Protein AF-A0A3G3JUF0-F1 (afdb_monomer)

Foldseek 3Di:
DDPCPDDPDDDDLLVLLLDLPHFDDLVSLVVLLVVLVVCVVVVPVLCVPPDPVVSVVLVVVLVVLSVVVNPDPHDDSVSSVVNSVSSCVSCVSVVD

Nearest PDB structures (foldseek):
  5e84-assembly6_F  TM=5.745E-01  e=5.863E+00  Homo sapiens
  7ah0-assembly1_A  TM=4.793E-01  e=6.213E+00  synthetic construct
  3a98-assembly2_C  TM=4.306E-01  e=8.797E+00  Homo sapiens
  3a98-assembly1_A  TM=3.614E-01  e=4.927E+00  Homo sapiens

Organism: NCBI:txid2674991

Secondary structure (DSSP, 8-state):
----------S-HHHHHH-TTSPPPHHHHHHHHHHHHHHHHHT-GGGTTS-HHHHHHHHHHHHHHHHHHHH-SS--HHHHHHHHHHHHHHHHGGG-

Sequence (96 aa):
MANTSHPRAQESPLKRLLDPSQPFCREDVLWALHHVKRKAAEGAPEWSGLDRPQLIECFACFAEMALLLLHKQTPGQPETACFRVMLRTLFAAETA

Structure (mmCIF, N/CA/C/O backbone):
data_AF-A0A3G3JUF0-F1
#
_entry.id   AF-A0A3G3JUF0-F1
#
loop_
_atom_site.group_PDB
_atom_site.id
_atom_site.type_symbol
_atom_site.label_atom_id
_atom_site.label_alt_id
_atom_site.label_comp_id
_atom_site.label_asym_id
_atom_site.label_entity_id
_atom_site.label_seq_id
_atom_site.pdbx_PDB_ins_code
_atom_site.Cartn_x
_atom_site.Cartn_y
_atom_site.Cartn_z
_atom_site.occupancy
_atom_site.B_iso_or_equiv
_atom_site.auth_seq_id
_atom_site.auth_comp_id
_atom_site.auth_asym_id
_atom_site.auth_atom_id
_atom_site.pdbx_PDB_model_num
ATOM 1 N N . MET A 1 1 ? -13.502 -15.492 29.193 1.00 34.69 1 MET A N 1
ATOM 2 C CA . MET A 1 1 ? -12.216 -15.452 28.465 1.00 34.69 1 MET A CA 1
ATOM 3 C C . MET A 1 1 ? -12.309 -16.436 27.305 1.00 34.69 1 MET A C 1
ATOM 5 O O . MET A 1 1 ? -12.114 -17.622 27.518 1.00 34.69 1 MET A O 1
ATOM 9 N N . ALA A 1 2 ? -12.723 -15.984 26.119 1.00 34.62 2 ALA A N 1
ATOM 10 C CA . ALA A 1 2 ? -12.839 -16.844 24.941 1.00 34.62 2 ALA A CA 1
ATOM 11 C C . ALA A 1 2 ? -11.619 -16.610 24.042 1.00 34.62 2 ALA A C 1
ATOM 13 O O . ALA A 1 2 ? -11.528 -15.601 23.345 1.00 34.62 2 ALA A O 1
ATOM 14 N N . ASN A 1 3 ? -10.650 -17.521 24.122 1.00 39.94 3 ASN A N 1
ATOM 15 C CA . ASN A 1 3 ? -9.524 -17.589 23.201 1.00 39.94 3 ASN A CA 1
ATOM 16 C C . ASN A 1 3 ? -10.031 -18.146 21.862 1.00 39.94 3 ASN A C 1
ATOM 18 O O . ASN A 1 3 ? -9.990 -19.351 21.623 1.00 39.94 3 ASN A O 1
ATOM 22 N N . THR A 1 4 ? -10.567 -17.276 21.008 1.00 43.06 4 THR A N 1
ATOM 23 C CA . THR A 1 4 ? -11.084 -17.673 19.692 1.00 43.06 4 THR A CA 1
ATOM 24 C C . THR A 1 4 ? -9.938 -17.705 18.687 1.00 4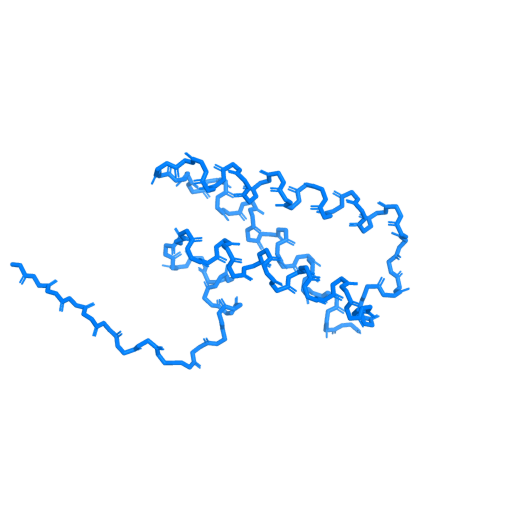3.06 4 THR A C 1
ATOM 26 O O . THR A 1 4 ? -9.772 -16.822 17.848 1.00 43.06 4 THR A O 1
ATOM 29 N N . SER A 1 5 ? -9.110 -18.741 18.809 1.00 49.88 5 SER A N 1
ATOM 30 C CA . SER A 1 5 ? -8.130 -19.133 17.799 1.00 49.88 5 SER A CA 1
ATOM 31 C C . SER A 1 5 ? -8.883 -19.660 16.570 1.00 49.88 5 SER A C 1
ATOM 33 O O . SER A 1 5 ? -9.072 -20.863 16.425 1.00 49.88 5 SER A O 1
ATOM 35 N N . HIS A 1 6 ? -9.387 -18.764 15.715 1.00 46.00 6 HIS A N 1
ATOM 36 C CA . HIS A 1 6 ? -10.033 -19.161 14.462 1.00 46.00 6 HIS A CA 1
ATOM 37 C C . HIS A 1 6 ? -9.009 -19.808 13.512 1.00 46.00 6 HIS A C 1
ATOM 39 O O . HIS A 1 6 ? -7.867 -19.332 13.436 1.00 46.00 6 HIS A O 1
ATOM 45 N N . PRO A 1 7 ? -9.392 -20.875 12.783 1.00 43.25 7 PRO A N 1
ATOM 46 C CA . PRO A 1 7 ? -8.513 -21.579 11.862 1.00 43.25 7 PRO A CA 1
ATOM 47 C C . PRO A 1 7 ? -8.074 -20.616 10.757 1.00 43.25 7 PRO A C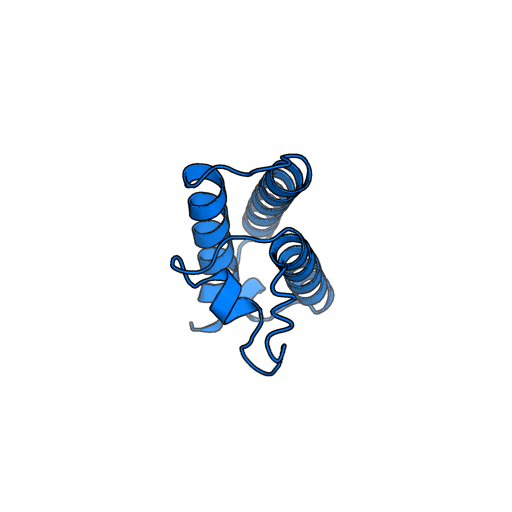 1
ATOM 49 O O . PRO A 1 7 ? -8.841 -20.180 9.905 1.00 43.25 7 PRO A O 1
ATOM 52 N N . ARG A 1 8 ? -6.799 -20.246 10.840 1.00 50.78 8 ARG A N 1
ATOM 53 C CA . ARG A 1 8 ? -6.095 -19.213 10.080 1.00 50.78 8 ARG A CA 1
ATOM 54 C C . ARG A 1 8 ? -5.705 -19.732 8.685 1.00 50.78 8 ARG A C 1
ATOM 56 O O . ARG A 1 8 ? -4.531 -19.707 8.328 1.00 50.78 8 ARG A O 1
ATOM 63 N N . ALA A 1 9 ? -6.666 -20.280 7.938 1.00 44.25 9 ALA A N 1
ATOM 64 C CA . ALA A 1 9 ? -6.420 -21.056 6.725 1.00 44.25 9 ALA A CA 1
ATOM 65 C C . ALA A 1 9 ? -7.196 -20.520 5.504 1.00 44.25 9 ALA A C 1
ATOM 67 O O . ALA A 1 9 ? -8.419 -20.541 5.474 1.00 44.25 9 ALA A O 1
ATOM 68 N N . GLN A 1 10 ? -6.434 -20.131 4.475 1.00 45.34 10 GLN A N 1
ATOM 69 C CA . GLN A 1 10 ? -6.782 -20.211 3.044 1.00 45.34 10 GLN A CA 1
ATOM 70 C C . GLN A 1 10 ? -7.681 -19.160 2.371 1.00 45.34 10 GLN A C 1
ATOM 72 O O . GLN A 1 10 ? -8.048 -19.353 1.215 1.00 45.34 10 GLN A O 1
ATOM 77 N N . GLU A 1 11 ? -7.926 -17.993 2.959 1.00 50.72 11 GLU A N 1
ATOM 78 C CA . GLU A 1 11 ? -8.259 -16.831 2.120 1.00 50.72 11 GLU A CA 1
ATOM 79 C C . GLU A 1 11 ? -6.972 -16.116 1.722 1.00 50.72 11 GLU A C 1
ATOM 81 O O . GLU A 1 11 ? -6.090 -15.908 2.562 1.00 50.72 11 GLU A O 1
ATOM 86 N N . SER A 1 12 ? -6.828 -15.762 0.437 1.00 64.81 12 SER A N 1
ATOM 87 C CA . SER A 1 12 ? -5.685 -14.961 0.004 1.00 64.81 12 SER A CA 1
ATOM 88 C C . SER A 1 12 ? -5.642 -13.714 0.894 1.00 64.81 12 SER A C 1
ATOM 90 O O . SER A 1 12 ? -6.663 -13.037 1.024 1.00 64.81 12 SER A O 1
ATOM 92 N N . PRO A 1 13 ? -4.516 -13.405 1.562 1.00 69.94 13 PRO A N 1
ATOM 93 C CA . PRO A 1 13 ? -4.459 -12.285 2.504 1.00 69.94 13 PRO A CA 1
ATOM 94 C C . PRO A 1 13 ? -4.939 -10.977 1.867 1.00 69.94 13 PRO A C 1
ATOM 96 O O . PRO A 1 13 ? -5.586 -10.172 2.522 1.00 69.94 13 PRO A O 1
ATOM 99 N N . LEU A 1 14 ? -4.736 -10.861 0.554 1.00 72.06 14 LEU A N 1
ATOM 100 C CA . LEU A 1 14 ? -5.253 -9.820 -0.321 1.00 72.06 14 LEU A CA 1
ATOM 101 C C . LEU A 1 14 ? -6.795 -9.717 -0.316 1.00 72.06 14 LEU A C 1
ATOM 103 O O . LEU A 1 14 ? -7.315 -8.617 -0.205 1.00 72.06 14 LEU A O 1
ATOM 107 N N . LYS A 1 15 ? -7.556 -10.820 -0.351 1.00 71.81 15 LYS A N 1
ATOM 108 C CA . LYS A 1 15 ? -9.032 -10.780 -0.280 1.00 71.81 15 LYS A CA 1
ATOM 109 C C . LYS A 1 15 ? -9.537 -10.195 1.040 1.00 71.81 15 LYS A C 1
ATOM 111 O O . LYS A 1 15 ? -10.384 -9.310 1.007 1.00 71.81 15 LYS A O 1
ATOM 116 N N . ARG A 1 16 ? -8.972 -10.600 2.184 1.00 74.06 16 ARG A N 1
ATOM 117 C CA . ARG A 1 16 ? -9.325 -10.009 3.496 1.00 74.06 16 ARG A CA 1
ATOM 118 C C . ARG A 1 16 ? -8.906 -8.546 3.600 1.00 74.06 16 ARG A C 1
ATOM 120 O O . ARG A 1 16 ? -9.674 -7.703 4.057 1.00 74.06 16 ARG A O 1
ATOM 127 N N . LEU A 1 17 ? -7.707 -8.232 3.112 1.00 76.69 17 LEU A N 1
ATOM 128 C CA . LEU A 1 17 ? -7.180 -6.871 3.028 1.00 76.69 17 LEU A CA 1
ATOM 129 C C . LEU A 1 17 ? -8.058 -5.960 2.160 1.00 76.69 17 LEU A C 1
ATOM 131 O O . LEU A 1 17 ? -8.066 -4.745 2.343 1.00 76.69 17 LEU A O 1
ATOM 135 N N . LEU A 1 18 ? -8.826 -6.526 1.232 1.00 76.75 18 LEU A N 1
ATOM 136 C CA . LEU A 1 18 ? -9.771 -5.802 0.390 1.00 76.75 18 LEU A CA 1
ATOM 137 C C . LEU A 1 18 ? -11.224 -5.873 0.883 1.00 76.75 18 LEU A C 1
ATOM 139 O O . LEU A 1 18 ? -12.044 -5.117 0.364 1.00 76.75 18 LEU A O 1
ATOM 143 N N . ASP A 1 19 ? -11.548 -6.706 1.874 1.00 78.44 19 ASP A N 1
ATOM 144 C CA . ASP A 1 19 ? -12.895 -6.821 2.440 1.00 78.44 19 ASP A CA 1
ATOM 145 C C . ASP A 1 19 ? -13.161 -5.697 3.464 1.00 78.44 19 ASP A C 1
ATOM 147 O O . ASP A 1 19 ? -12.558 -5.701 4.545 1.00 78.44 19 ASP A O 1
ATOM 151 N N . PRO A 1 20 ? -14.058 -4.733 3.168 1.00 73.25 20 PRO A N 1
ATOM 152 C CA . PRO A 1 20 ? -14.381 -3.636 4.083 1.00 73.25 20 PRO A CA 1
ATOM 153 C C . PRO A 1 20 ? -15.024 -4.109 5.395 1.00 73.25 20 PRO A C 1
ATOM 155 O O . PRO A 1 20 ? -15.011 -3.368 6.372 1.00 73.25 20 PRO A O 1
ATOM 158 N N . SER A 1 21 ? -15.562 -5.330 5.425 1.00 74.94 21 SER A N 1
ATOM 159 C CA . SER A 1 21 ? -16.213 -5.937 6.590 1.00 74.94 21 SER A CA 1
ATOM 160 C C . SER A 1 21 ? -15.204 -6.434 7.632 1.00 74.94 21 SER A C 1
ATOM 162 O O . SER A 1 21 ? -15.566 -6.640 8.790 1.00 74.94 21 SER A O 1
ATOM 164 N N . GLN A 1 22 ? -13.940 -6.633 7.238 1.00 72.06 22 GLN A N 1
ATOM 165 C CA . GLN A 1 22 ? -12.882 -7.104 8.132 1.00 72.06 22 GLN A CA 1
ATOM 166 C C . GLN A 1 22 ? -12.180 -5.926 8.813 1.00 72.06 22 GLN A C 1
ATOM 168 O O . GLN A 1 22 ? -11.838 -4.953 8.141 1.00 72.06 22 GLN A O 1
ATOM 173 N N . PRO A 1 23 ? -11.895 -5.984 10.123 1.00 70.94 23 PRO A N 1
ATOM 174 C CA . PRO A 1 23 ? -11.047 -4.986 10.757 1.00 70.94 23 PRO A CA 1
ATOM 175 C C . PRO A 1 23 ? -9.632 -5.056 10.175 1.00 70.94 23 PRO A C 1
ATOM 177 O O . PRO A 1 23 ? -9.080 -6.136 9.978 1.00 70.94 23 PRO A O 1
ATOM 180 N N . PHE A 1 24 ? -9.037 -3.895 9.911 1.00 71.88 24 PHE A N 1
ATOM 181 C CA . PHE A 1 24 ? -7.652 -3.821 9.456 1.00 71.88 24 PHE A CA 1
ATOM 182 C C . PHE A 1 24 ? -6.720 -4.163 10.623 1.00 71.88 24 PHE A C 1
ATOM 184 O O . PHE A 1 24 ? -6.738 -3.454 11.631 1.00 71.88 24 PHE A O 1
ATOM 191 N N . CYS A 1 25 ? -5.913 -5.224 10.511 1.00 76.31 25 CYS A N 1
ATOM 192 C CA . CYS A 1 25 ? -4.899 -5.533 11.522 1.00 76.31 25 CYS A CA 1
ATOM 193 C C . CYS A 1 25 ? -3.490 -5.122 11.076 1.00 76.31 25 CYS A C 1
ATOM 195 O O . CYS A 1 25 ? -3.206 -4.898 9.897 1.00 76.31 25 CYS A O 1
ATOM 197 N N . ARG A 1 26 ? -2.580 -4.998 12.043 1.00 80.38 26 ARG A N 1
ATOM 198 C CA . ARG A 1 26 ? -1.185 -4.612 11.796 1.00 80.38 26 ARG A CA 1
ATOM 199 C C . ARG A 1 26 ? -0.488 -5.609 10.866 1.00 80.38 26 ARG A C 1
ATOM 201 O O . ARG A 1 26 ? 0.281 -5.216 9.991 1.00 80.38 26 ARG A O 1
ATOM 208 N N . GLU A 1 27 ? -0.782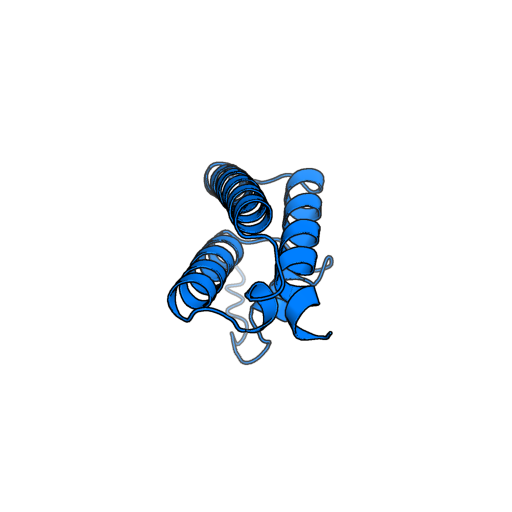 -6.892 11.038 1.00 81.38 27 GLU A N 1
ATOM 209 C CA . GLU A 1 27 ? -0.264 -7.988 10.223 1.00 81.38 27 GLU A CA 1
ATOM 210 C C . GLU A 1 27 ? -0.686 -7.857 8.755 1.00 81.38 27 GLU A C 1
ATOM 212 O O . GLU A 1 27 ? 0.111 -8.155 7.867 1.00 81.38 27 GLU A O 1
ATOM 217 N N . ASP A 1 28 ? -1.893 -7.354 8.491 1.00 82.06 28 ASP A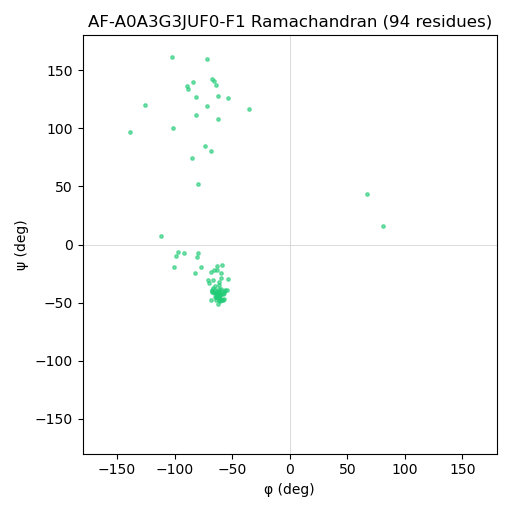 N 1
ATOM 218 C CA . ASP A 1 28 ? -2.396 -7.124 7.138 1.00 82.06 28 ASP A CA 1
ATOM 219 C C . ASP A 1 28 ? -1.618 -5.998 6.431 1.00 82.06 28 ASP A C 1
ATOM 221 O O . ASP A 1 28 ? -1.228 -6.147 5.271 1.00 82.06 28 ASP A O 1
ATOM 225 N N . VAL A 1 29 ? -1.295 -4.908 7.143 1.00 84.00 29 VAL A N 1
ATOM 226 C CA . VAL A 1 29 ? -0.444 -3.817 6.621 1.00 84.00 29 VAL A CA 1
ATOM 227 C C . VAL A 1 29 ? 0.970 -4.322 6.313 1.00 84.00 29 VAL A C 1
ATOM 229 O O . VAL A 1 29 ? 1.527 -4.030 5.253 1.00 84.00 29 VAL A O 1
ATOM 232 N N . LEU A 1 30 ? 1.555 -5.110 7.223 1.00 84.88 30 LEU A N 1
ATOM 233 C CA . LEU A 1 30 ? 2.888 -5.693 7.039 1.00 84.88 30 LEU A CA 1
ATOM 234 C C . LEU A 1 30 ? 2.924 -6.668 5.860 1.00 84.88 30 LEU A C 1
ATOM 236 O O . LEU A 1 30 ? 3.874 -6.655 5.074 1.00 84.88 30 LEU A O 1
ATOM 240 N N . TRP A 1 31 ? 1.886 -7.493 5.718 1.00 86.81 31 TRP A N 1
ATOM 241 C CA . TRP A 1 31 ? 1.758 -8.403 4.588 1.00 86.81 31 TRP A CA 1
ATOM 242 C C . TRP A 1 31 ? 1.676 -7.634 3.269 1.00 86.81 31 TRP A C 1
ATOM 244 O O . TRP A 1 31 ? 2.391 -7.970 2.324 1.00 86.81 31 TRP A O 1
ATOM 254 N N . ALA A 1 32 ? 0.872 -6.570 3.222 1.00 85.31 32 ALA A N 1
ATOM 255 C CA . ALA A 1 32 ? 0.717 -5.727 2.044 1.00 85.31 32 ALA A CA 1
ATOM 256 C C . ALA A 1 32 ? 2.046 -5.081 1.619 1.00 85.31 32 ALA A C 1
ATOM 258 O O . ALA A 1 32 ? 2.443 -5.197 0.461 1.00 85.31 32 ALA A O 1
ATOM 259 N N . LEU A 1 33 ? 2.785 -4.492 2.567 1.00 86.06 33 LEU A N 1
ATOM 260 C CA . LEU A 1 33 ? 4.127 -3.947 2.329 1.00 86.06 33 LEU A CA 1
ATOM 261 C C . LEU A 1 33 ? 5.086 -5.002 1.779 1.00 86.06 33 LEU A C 1
ATOM 263 O O . LEU A 1 33 ? 5.791 -4.760 0.799 1.00 86.06 33 LEU A O 1
ATOM 267 N N . HIS A 1 34 ? 5.109 -6.188 2.391 1.00 85.38 34 HIS A N 1
ATOM 268 C CA . HIS A 1 34 ? 5.961 -7.276 1.932 1.00 85.38 34 HIS A CA 1
ATOM 269 C C . HIS A 1 34 ? 5.594 -7.712 0.508 1.00 85.38 34 HIS A C 1
ATOM 271 O O . HIS A 1 34 ? 6.479 -7.979 -0.307 1.00 85.38 34 HIS A O 1
ATOM 277 N N . HIS A 1 35 ? 4.302 -7.816 0.210 1.00 83.69 35 HIS A N 1
ATOM 278 C CA . HIS A 1 35 ? 3.810 -8.269 -1.082 1.00 83.69 35 HIS A CA 1
ATOM 279 C C . HIS A 1 35 ? 4.119 -7.257 -2.195 1.00 83.69 35 HIS A C 1
ATOM 281 O O . HIS A 1 35 ? 4.707 -7.638 -3.204 1.00 83.69 35 HIS A O 1
ATOM 287 N N . VAL A 1 36 ? 3.839 -5.966 -1.977 1.00 83.19 36 VAL A N 1
ATOM 288 C CA . VAL A 1 36 ? 4.172 -4.885 -2.924 1.00 83.19 36 VAL A CA 1
ATOM 289 C C . VAL A 1 36 ? 5.688 -4.806 -3.143 1.00 83.19 36 VAL A C 1
ATOM 291 O O . VAL A 1 36 ? 6.144 -4.742 -4.281 1.00 83.19 36 VAL A O 1
ATOM 294 N N . LYS A 1 37 ? 6.500 -4.904 -2.080 1.00 85.25 37 LYS A N 1
ATOM 295 C CA . LYS A 1 37 ? 7.968 -4.941 -2.203 1.00 85.25 37 LYS A CA 1
ATOM 296 C C . LYS A 1 37 ? 8.448 -6.123 -3.049 1.00 85.25 37 LYS A C 1
ATOM 298 O O . LYS A 1 37 ? 9.369 -5.974 -3.846 1.00 85.25 37 LYS A O 1
ATOM 303 N N . ARG A 1 38 ? 7.854 -7.304 -2.852 1.00 84.81 38 ARG A N 1
ATOM 304 C CA . ARG A 1 38 ? 8.203 -8.508 -3.613 1.00 84.81 38 ARG A CA 1
ATOM 305 C C .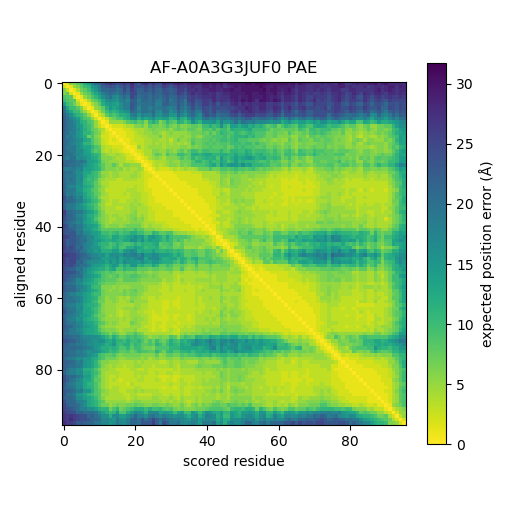 ARG A 1 38 ? 7.871 -8.323 -5.096 1.00 84.81 38 ARG A C 1
ATOM 307 O O . ARG A 1 38 ? 8.759 -8.510 -5.916 1.00 84.81 38 ARG A O 1
ATOM 314 N N . LYS A 1 39 ? 6.664 -7.842 -5.413 1.00 80.94 39 LYS A N 1
ATOM 315 C CA . LYS A 1 39 ? 6.255 -7.502 -6.785 1.00 80.94 39 LYS A CA 1
ATOM 316 C C . LYS A 1 39 ? 7.185 -6.469 -7.437 1.00 80.94 39 LYS A C 1
ATOM 318 O O . LYS A 1 39 ? 7.572 -6.639 -8.589 1.00 80.94 39 LYS A O 1
ATOM 323 N N . ALA A 1 40 ? 7.630 -5.459 -6.684 1.00 79.81 40 ALA A N 1
ATOM 324 C CA . ALA A 1 40 ? 8.593 -4.466 -7.172 1.00 79.81 40 ALA A CA 1
ATOM 325 C C . ALA A 1 40 ? 9.938 -5.097 -7.554 1.00 79.81 40 ALA A C 1
ATOM 327 O O . ALA A 1 40 ? 10.503 -4.774 -8.595 1.00 79.81 40 ALA A O 1
ATOM 328 N N . ALA A 1 41 ? 10.449 -5.994 -6.706 1.00 81.38 41 ALA A N 1
ATOM 329 C CA . ALA A 1 41 ? 11.722 -6.674 -6.929 1.00 81.38 41 ALA A CA 1
ATOM 330 C C . ALA A 1 41 ? 11.656 -7.694 -8.076 1.00 81.38 41 ALA A C 1
ATOM 332 O O . ALA A 1 41 ? 12.639 -7.877 -8.786 1.00 81.38 41 ALA A O 1
ATOM 333 N N . GLU A 1 42 ? 10.503 -8.340 -8.256 1.00 81.75 42 GLU A N 1
ATOM 334 C CA . GLU A 1 42 ? 10.247 -9.313 -9.324 1.00 81.75 42 GLU A CA 1
ATOM 335 C C . GLU A 1 42 ? 9.938 -8.645 -10.675 1.00 81.75 42 GLU A C 1
ATOM 337 O O . GLU A 1 42 ? 9.869 -9.332 -11.690 1.00 81.75 42 GLU A O 1
ATOM 342 N N . GLY A 1 43 ? 9.790 -7.315 -10.709 1.00 71.62 43 GLY A N 1
ATOM 343 C CA . GLY A 1 43 ? 9.475 -6.582 -11.935 1.00 71.62 43 GLY A CA 1
ATOM 344 C C . GLY A 1 43 ? 8.077 -6.908 -12.452 1.00 71.62 43 GLY A C 1
ATOM 345 O O . GLY A 1 43 ? 7.919 -7.147 -13.646 1.00 71.62 43 GLY A O 1
ATOM 346 N N . ALA A 1 44 ? 7.101 -6.958 -11.537 1.00 74.00 44 ALA A N 1
ATOM 347 C CA . ALA A 1 44 ? 5.708 -7.311 -11.789 1.00 74.00 44 ALA A CA 1
ATOM 348 C C . ALA A 1 44 ? 5.212 -6.805 -13.164 1.00 74.00 44 ALA A C 1
ATOM 350 O O . ALA A 1 44 ? 5.217 -5.590 -13.395 1.00 74.00 44 ALA A O 1
ATOM 351 N N . PRO A 1 45 ? 4.832 -7.703 -14.096 1.00 67.75 45 PRO A N 1
ATOM 352 C CA . PRO A 1 45 ? 4.495 -7.331 -15.469 1.00 67.75 45 PRO A CA 1
ATOM 353 C C . PRO A 1 45 ? 3.326 -6.341 -15.543 1.00 67.75 45 PRO A C 1
ATOM 355 O O . PRO A 1 45 ? 3.314 -5.479 -16.415 1.00 67.75 45 PRO A O 1
ATOM 358 N N . GLU A 1 46 ? 2.406 -6.358 -14.585 1.00 71.94 46 GLU A N 1
ATOM 359 C CA . GLU A 1 46 ? 1.329 -5.374 -14.444 1.00 71.94 46 GLU A CA 1
ATOM 360 C C . GLU A 1 46 ? 1.815 -3.937 -14.175 1.00 71.94 46 GLU A C 1
ATOM 362 O O . GLU A 1 46 ? 1.105 -2.969 -14.437 1.00 71.94 46 GLU A O 1
ATOM 367 N N . TRP A 1 47 ? 3.036 -3.768 -13.665 1.00 72.56 47 TRP A N 1
ATOM 368 C CA . TRP A 1 47 ? 3.645 -2.457 -13.427 1.00 72.56 47 TRP A CA 1
ATOM 369 C C . TRP A 1 47 ? 4.568 -2.026 -14.564 1.00 72.56 47 TRP A C 1
ATOM 371 O O . TRP A 1 47 ? 5.028 -0.887 -14.577 1.00 72.56 47 TRP A O 1
ATOM 381 N 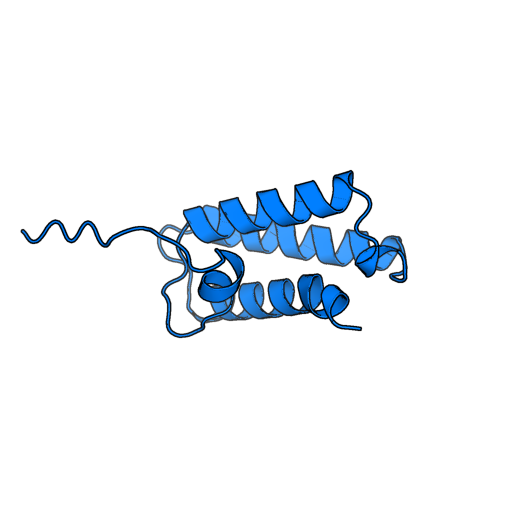N . SER A 1 48 ? 4.812 -2.905 -15.540 1.00 66.50 48 SER A N 1
ATOM 382 C CA . SER A 1 48 ? 5.665 -2.612 -16.697 1.00 66.50 48 SER A CA 1
ATOM 383 C C . SER A 1 48 ? 5.059 -1.579 -17.656 1.00 66.50 48 SER A C 1
ATOM 385 O O . SER A 1 48 ? 5.800 -0.909 -18.372 1.00 66.50 48 SER A O 1
ATOM 387 N N . GLY A 1 49 ? 3.729 -1.425 -17.646 1.00 64.69 49 GLY A N 1
ATOM 388 C CA . GLY A 1 49 ? 2.998 -0.427 -18.434 1.00 64.69 49 GLY A CA 1
ATOM 389 C C . GLY A 1 49 ? 2.755 0.907 -17.719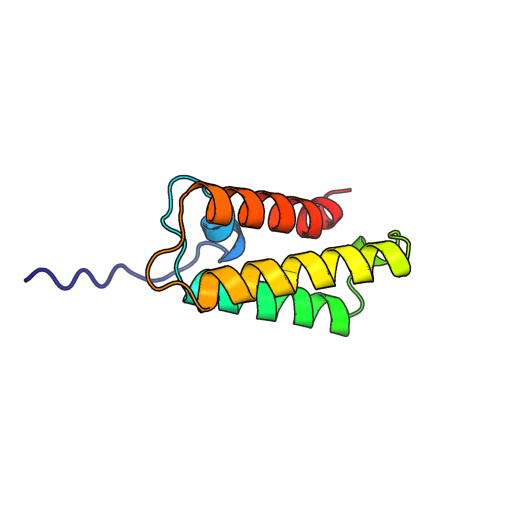 1.00 64.69 49 GLY A C 1
ATOM 390 O O . GLY A 1 49 ? 2.261 1.844 -18.344 1.00 64.69 49 GLY A O 1
ATOM 391 N N . LEU A 1 50 ? 3.083 1.006 -16.426 1.00 65.19 50 LEU A N 1
ATOM 392 C CA . LEU A 1 50 ? 2.974 2.248 -15.661 1.00 65.19 50 LEU A CA 1
ATOM 393 C C . LEU A 1 50 ? 4.220 3.107 -15.874 1.00 65.19 50 LEU A C 1
ATOM 395 O O . LEU A 1 50 ? 5.346 2.606 -15.875 1.00 65.19 50 LEU A O 1
ATOM 399 N N . ASP A 1 51 ? 4.025 4.419 -16.005 1.00 75.88 51 ASP A N 1
ATOM 400 C CA . ASP A 1 51 ? 5.147 5.348 -16.073 1.00 75.88 51 ASP A CA 1
ATOM 401 C C . ASP A 1 51 ? 5.942 5.282 -14.757 1.00 75.88 51 ASP A C 1
ATOM 403 O O . ASP A 1 51 ? 5.389 5.376 -13.655 1.00 75.88 51 ASP A O 1
ATOM 407 N N . ARG A 1 52 ? 7.258 5.079 -14.860 1.00 70.69 52 ARG A N 1
ATOM 408 C CA . ARG A 1 52 ? 8.138 4.799 -13.713 1.00 70.69 52 ARG A CA 1
ATOM 409 C C . ARG A 1 52 ? 8.051 5.860 -12.598 1.00 70.69 52 ARG A C 1
ATOM 411 O O . ARG A 1 52 ? 8.066 5.461 -11.433 1.00 70.69 52 ARG A O 1
ATOM 418 N N . PRO A 1 53 ? 7.935 7.172 -12.890 1.00 79.19 53 PRO A N 1
ATOM 419 C CA . PRO A 1 53 ? 7.712 8.200 -11.874 1.00 79.19 53 PRO A CA 1
ATOM 420 C C . PRO A 1 53 ? 6.389 8.018 -11.119 1.00 79.19 53 PRO A C 1
ATOM 422 O O . PRO A 1 53 ? 6.376 8.100 -9.894 1.00 79.19 53 PRO A O 1
ATOM 425 N N . GLN A 1 54 ? 5.300 7.681 -11.817 1.00 77.94 54 GLN A N 1
ATOM 426 C CA . GLN A 1 54 ? 3.981 7.485 -11.204 1.00 77.94 54 GLN A CA 1
ATOM 427 C C . GLN A 1 54 ? 3.965 6.268 -10.275 1.00 77.94 54 GLN A C 1
ATOM 429 O O . GLN A 1 54 ? 3.366 6.312 -9.202 1.00 77.94 54 GLN A O 1
ATOM 434 N N . LEU A 1 55 ? 4.663 5.189 -10.649 1.00 77.69 55 LEU A N 1
ATOM 435 C CA . LEU A 1 55 ? 4.806 4.009 -9.795 1.00 77.69 55 LEU A CA 1
ATOM 436 C C . LEU A 1 55 ? 5.555 4.345 -8.496 1.00 77.69 55 LEU A C 1
ATOM 438 O O . LEU A 1 55 ? 5.159 3.897 -7.420 1.00 77.69 55 LEU A O 1
ATOM 442 N N . ILE A 1 56 ? 6.619 5.150 -8.592 1.00 80.56 56 ILE A N 1
ATOM 443 C CA . ILE A 1 56 ? 7.399 5.603 -7.432 1.00 80.56 56 ILE A CA 1
ATOM 444 C C . ILE A 1 56 ? 6.536 6.473 -6.513 1.00 80.56 56 ILE A C 1
ATOM 446 O O . ILE A 1 56 ? 6.534 6.244 -5.306 1.00 80.56 56 ILE A O 1
ATOM 450 N N . GLU A 1 57 ? 5.774 7.421 -7.063 1.00 83.69 57 GLU A N 1
ATOM 451 C CA . GLU A 1 57 ? 4.859 8.269 -6.287 1.00 83.69 57 GLU A CA 1
ATOM 452 C C . GLU A 1 57 ? 3.754 7.450 -5.608 1.00 83.69 57 GLU A C 1
ATOM 454 O O . GLU A 1 57 ? 3.508 7.609 -4.410 1.00 83.69 57 GLU A O 1
ATOM 459 N N . CYS A 1 58 ? 3.140 6.509 -6.333 1.00 82.06 58 CYS A N 1
ATOM 460 C CA . CYS A 1 58 ? 2.139 5.600 -5.773 1.00 82.06 58 CYS A CA 1
ATOM 461 C C . CYS A 1 58 ? 2.725 4.749 -4.643 1.00 82.06 58 CYS A C 1
ATOM 463 O O . CYS A 1 58 ? 2.092 4.584 -3.598 1.00 82.06 58 CYS A O 1
ATOM 465 N N . PHE A 1 59 ? 3.940 4.225 -4.825 1.00 82.75 59 PHE A N 1
ATOM 466 C CA . PHE A 1 59 ? 4.623 3.444 -3.801 1.00 82.75 59 PHE A CA 1
ATOM 467 C C . PHE A 1 59 ? 4.984 4.290 -2.575 1.00 82.75 59 PHE A C 1
ATOM 469 O O . PHE A 1 59 ? 4.814 3.823 -1.451 1.00 82.75 59 PHE A O 1
ATOM 476 N N . ALA A 1 60 ? 5.440 5.530 -2.770 1.00 85.81 60 ALA A N 1
ATOM 477 C CA . ALA A 1 60 ? 5.752 6.450 -1.680 1.00 85.81 60 ALA A CA 1
ATOM 478 C C . ALA A 1 60 ? 4.500 6.772 -0.848 1.00 85.81 60 ALA A C 1
ATOM 480 O O . ALA A 1 60 ? 4.500 6.539 0.361 1.00 85.81 60 ALA A O 1
ATOM 481 N N . CYS A 1 61 ? 3.399 7.171 -1.498 1.00 86.38 61 CYS A N 1
ATOM 482 C CA . CYS A 1 61 ? 2.104 7.379 -0.834 1.00 86.38 61 CYS A CA 1
ATOM 483 C C . CYS A 1 61 ? 1.627 6.116 -0.098 1.00 86.38 61 CYS A C 1
ATOM 485 O O . CYS A 1 61 ? 1.144 6.182 1.035 1.00 86.38 61 CYS A O 1
ATOM 487 N N . PHE A 1 62 ? 1.790 4.945 -0.719 1.00 87.81 62 PHE A N 1
ATOM 488 C CA . PHE A 1 62 ? 1.475 3.658 -0.104 1.00 87.81 62 PHE A CA 1
ATOM 489 C C . PHE A 1 62 ? 2.285 3.375 1.157 1.00 87.81 62 PHE A C 1
ATOM 491 O O . PHE A 1 62 ? 1.711 3.012 2.188 1.00 87.81 62 PHE A O 1
ATOM 498 N N . ALA A 1 63 ? 3.599 3.567 1.096 1.00 88.56 63 ALA A N 1
ATOM 499 C CA . ALA A 1 63 ? 4.486 3.350 2.224 1.00 88.56 63 ALA A CA 1
ATOM 500 C C . ALA A 1 63 ? 4.180 4.317 3.377 1.00 88.56 63 ALA A C 1
ATOM 502 O O . ALA A 1 63 ? 4.124 3.885 4.528 1.00 88.56 63 ALA A O 1
ATOM 503 N N . GLU A 1 64 ? 3.918 5.591 3.086 1.00 89.12 64 GLU A N 1
ATOM 504 C CA . GLU A 1 64 ? 3.562 6.594 4.095 1.00 89.12 64 GLU A CA 1
ATOM 505 C C . GLU A 1 64 ? 2.266 6.240 4.827 1.00 89.12 64 GLU A C 1
ATOM 507 O O . GLU A 1 64 ? 2.236 6.213 6.061 1.00 89.12 64 GLU A O 1
ATOM 512 N N . MET A 1 65 ? 1.211 5.880 4.092 1.00 88.44 65 MET A N 1
ATOM 513 C CA . MET A 1 65 ? -0.053 5.461 4.703 1.00 88.44 65 MET A CA 1
ATOM 514 C C . MET A 1 65 ? 0.094 4.162 5.496 1.00 88.44 65 MET A C 1
ATOM 516 O O . MET A 1 65 ? -0.464 4.046 6.588 1.00 88.44 65 MET A O 1
ATOM 520 N N . ALA A 1 66 ? 0.878 3.198 5.003 1.00 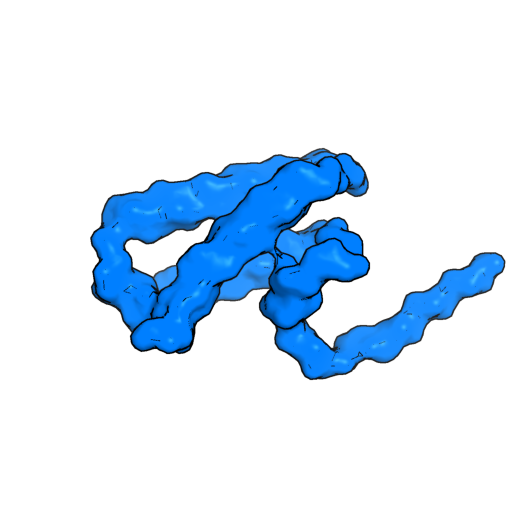87.50 66 ALA A N 1
ATOM 521 C CA . ALA A 1 66 ? 1.174 1.981 5.751 1.00 87.50 66 ALA A CA 1
ATOM 522 C C . ALA A 1 66 ? 1.874 2.305 7.079 1.00 87.50 66 ALA A C 1
ATOM 524 O O . ALA A 1 66 ? 1.473 1.810 8.130 1.00 87.50 66 ALA A O 1
ATOM 525 N N . LEU A 1 67 ? 2.888 3.173 7.060 1.00 88.19 67 LEU A N 1
ATOM 526 C CA . LEU A 1 67 ? 3.604 3.593 8.264 1.00 88.19 67 LEU A CA 1
ATOM 527 C C . LEU A 1 67 ? 2.692 4.334 9.242 1.00 88.19 67 LEU A C 1
ATOM 529 O O . LEU A 1 67 ? 2.777 4.072 10.444 1.00 88.19 67 LEU A O 1
ATOM 533 N N . LEU A 1 68 ? 1.797 5.196 8.751 1.00 87.50 68 LEU A N 1
ATOM 534 C CA . LEU A 1 68 ? 0.791 5.865 9.573 1.00 87.50 68 LEU A CA 1
ATOM 535 C C . LEU A 1 68 ? -0.100 4.840 10.291 1.00 87.50 68 LEU A C 1
ATOM 537 O O . LEU A 1 68 ? -0.278 4.927 11.506 1.00 87.50 68 LEU A O 1
ATOM 541 N N . LEU A 1 69 ? -0.606 3.840 9.563 1.00 85.19 69 LEU A N 1
ATOM 542 C CA . LEU A 1 69 ? -1.437 2.769 10.122 1.00 85.19 69 LEU A CA 1
ATOM 543 C C . LEU A 1 69 ? -0.673 1.889 11.122 1.00 85.19 69 LEU A C 1
ATOM 545 O O . LEU A 1 69 ? -1.253 1.466 12.116 1.00 85.19 69 LEU A O 1
ATOM 549 N N . LEU A 1 70 ? 0.620 1.633 10.891 1.00 85.75 70 LEU A N 1
ATOM 550 C CA . LEU A 1 70 ? 1.466 0.852 11.802 1.00 85.75 70 LEU A CA 1
ATOM 551 C C . LEU A 1 70 ? 1.801 1.598 13.102 1.00 85.75 70 LEU A C 1
ATOM 553 O O . LEU A 1 70 ? 2.002 0.948 14.127 1.00 85.75 70 LEU A O 1
ATOM 557 N N . HIS A 1 71 ? 1.893 2.931 13.064 1.00 85.19 71 HIS A N 1
ATOM 558 C CA . HIS A 1 71 ? 2.194 3.756 14.241 1.00 85.19 71 HIS A CA 1
ATOM 559 C C . HIS A 1 71 ? 0.962 4.039 15.107 1.00 85.19 71 HIS A C 1
ATOM 561 O O . HIS A 1 71 ? 1.099 4.297 16.305 1.00 85.19 71 HIS A O 1
ATOM 567 N N . LYS A 1 72 ? -0.247 3.999 14.537 1.00 79.56 72 LYS A N 1
ATOM 568 C CA . LYS A 1 72 ? -1.483 4.196 15.301 1.00 79.56 72 LYS A CA 1
ATOM 569 C C . LYS A 1 72 ? -1.883 2.897 16.008 1.00 79.56 72 LYS A C 1
ATOM 571 O O . LYS A 1 72 ? -2.060 1.871 15.366 1.00 79.56 72 LYS A O 1
ATOM 576 N N . GLN A 1 73 ? -2.104 2.954 17.327 1.00 68.12 73 GLN A N 1
ATOM 577 C CA . GLN A 1 73 ? -2.643 1.811 18.092 1.00 68.12 73 GLN A CA 1
ATOM 578 C C . GLN A 1 73 ? -4.046 1.399 17.616 1.00 68.12 73 GLN A C 1
ATOM 580 O O . GLN A 1 73 ? -4.381 0.218 17.635 1.00 68.12 73 GLN A O 1
ATOM 585 N N . THR A 1 74 ? -4.837 2.371 17.153 1.00 70.69 74 THR A N 1
ATOM 586 C CA . THR A 1 74 ? -6.167 2.159 16.570 1.00 70.69 74 THR A CA 1
ATOM 587 C C . THR A 1 74 ? -6.311 3.075 15.357 1.00 70.69 74 THR A C 1
ATOM 589 O O . THR A 1 74 ? -6.569 4.271 15.527 1.00 70.69 74 THR A O 1
ATOM 592 N N . PRO A 1 75 ? -6.071 2.581 14.134 1.00 67.88 75 PRO A N 1
ATOM 593 C CA . PRO A 1 75 ? -6.291 3.378 12.939 1.00 67.88 75 PRO A CA 1
ATOM 594 C C . PRO A 1 75 ? -7.787 3.650 12.740 1.00 67.88 75 PRO A C 1
ATOM 596 O O . PRO A 1 75 ? -8.632 2.798 13.021 1.00 67.88 75 PRO A O 1
ATOM 599 N N . GLY A 1 76 ? -8.120 4.852 12.270 1.00 73.81 76 GLY A N 1
ATOM 600 C CA . GLY A 1 76 ? -9.500 5.218 11.983 1.00 73.81 76 GLY A CA 1
ATOM 601 C C . GLY A 1 76 ? -10.048 4.509 10.741 1.00 73.81 76 GLY A C 1
ATOM 602 O O . GLY A 1 76 ? -9.319 4.031 9.865 1.00 73.81 76 GLY A O 1
ATOM 603 N N . GLN A 1 77 ? -11.377 4.452 10.657 1.00 76.06 77 GLN A N 1
ATOM 604 C CA . GLN A 1 77 ? -12.090 3.970 9.469 1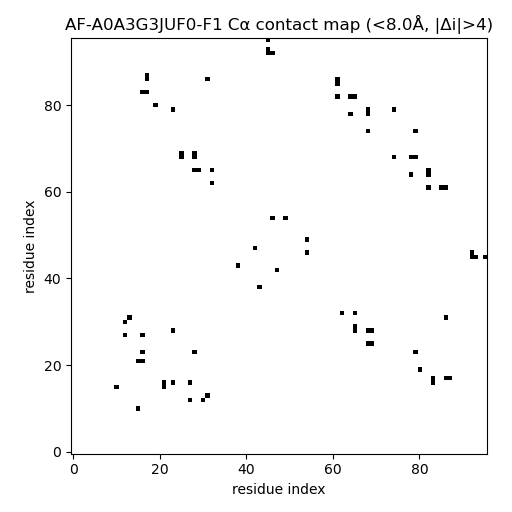.00 76.06 77 GLN A CA 1
ATOM 605 C C . GLN A 1 77 ? -11.713 4.742 8.182 1.00 76.06 77 GLN A C 1
ATOM 607 O O . GLN A 1 77 ? -11.540 4.099 7.148 1.00 76.06 77 GLN A O 1
ATOM 612 N N . PRO A 1 78 ? -11.508 6.077 8.197 1.00 82.25 78 PRO A N 1
ATOM 613 C CA . PRO A 1 78 ? -11.106 6.811 6.995 1.00 82.25 78 PRO A CA 1
ATOM 614 C C . PRO A 1 78 ? -9.719 6.414 6.476 1.00 82.25 78 PRO A C 1
ATOM 616 O O . PRO A 1 78 ? -9.552 6.186 5.278 1.00 82.25 78 PRO A O 1
ATOM 619 N N . GLU A 1 79 ? -8.724 6.291 7.361 1.00 82.25 79 GLU A N 1
ATOM 620 C CA . GLU A 1 79 ? -7.356 5.943 6.964 1.00 82.25 79 GLU A CA 1
ATOM 621 C C . GLU A 1 79 ? -7.274 4.511 6.426 1.00 82.25 79 GLU A C 1
ATOM 623 O O . GLU A 1 79 ? -6.611 4.255 5.419 1.00 82.25 79 GLU A O 1
ATOM 628 N N . THR A 1 80 ? -7.996 3.581 7.057 1.00 82.69 80 THR A N 1
ATOM 629 C CA . THR A 1 80 ? -8.074 2.189 6.591 1.00 82.69 80 THR A CA 1
ATOM 630 C C . THR A 1 80 ? -8.823 2.072 5.263 1.00 82.69 80 THR A C 1
ATOM 632 O O . THR A 1 80 ? -8.383 1.330 4.386 1.00 82.69 80 THR A O 1
ATOM 635 N N . ALA A 1 81 ? -9.899 2.838 5.052 1.00 84.50 81 ALA A N 1
ATOM 636 C CA . ALA A 1 81 ? -10.601 2.891 3.770 1.00 84.50 81 ALA A CA 1
ATOM 637 C C . ALA A 1 81 ? -9.711 3.449 2.645 1.00 84.50 81 ALA A C 1
ATOM 639 O O . ALA A 1 81 ? -9.649 2.858 1.566 1.00 84.50 81 ALA A O 1
ATOM 640 N N . CYS A 1 82 ? -8.977 4.535 2.910 1.00 85.75 82 CYS A N 1
ATOM 641 C CA . CYS A 1 82 ? -8.031 5.123 1.958 1.00 85.75 82 CYS A CA 1
ATOM 642 C C . CYS A 1 82 ? -6.945 4.115 1.549 1.00 85.75 82 CYS A C 1
ATOM 644 O O . CYS A 1 82 ? -6.714 3.871 0.363 1.00 85.75 82 CYS A O 1
ATOM 646 N N . PHE A 1 83 ? -6.351 3.432 2.529 1.00 86.56 83 PHE A N 1
ATOM 647 C CA . PHE A 1 83 ? -5.324 2.425 2.281 1.00 86.56 83 PHE A CA 1
ATOM 648 C C . PHE A 1 83 ? -5.836 1.248 1.436 1.00 86.56 83 PHE A C 1
ATOM 650 O O . PHE A 1 83 ? -5.139 0.778 0.535 1.00 86.56 83 PHE A O 1
ATOM 657 N N . ARG A 1 84 ? -7.085 0.809 1.650 1.00 86.44 84 ARG A N 1
ATOM 658 C CA . ARG A 1 84 ? -7.727 -0.211 0.800 1.00 86.44 84 ARG A CA 1
ATOM 659 C C . ARG A 1 84 ? -7.887 0.245 -0.642 1.00 86.44 84 ARG A C 1
ATOM 661 O O . ARG A 1 84 ? -7.668 -0.556 -1.544 1.00 86.44 84 ARG A O 1
ATOM 668 N N . VAL A 1 85 ? -8.277 1.498 -0.870 1.00 86.06 85 VAL A N 1
ATOM 669 C CA . VAL A 1 85 ? -8.401 2.046 -2.229 1.00 86.06 85 VAL A CA 1
ATOM 670 C C . VAL A 1 85 ? -7.046 2.018 -2.932 1.00 86.06 85 VAL A C 1
ATOM 672 O O . VAL A 1 85 ? -6.957 1.503 -4.040 1.00 86.06 85 VAL A O 1
ATOM 675 N N . MET A 1 86 ? -5.983 2.458 -2.260 1.00 84.88 86 MET A N 1
ATOM 676 C CA . MET A 1 86 ? -4.624 2.433 -2.814 1.00 84.88 86 MET A CA 1
ATOM 677 C C . MET A 1 86 ? -4.143 1.017 -3.146 1.00 84.88 86 MET A C 1
ATOM 679 O O . MET A 1 86 ? -3.560 0.794 -4.204 1.00 84.88 86 MET A O 1
ATOM 683 N N . LEU A 1 87 ? -4.437 0.042 -2.281 1.00 84.56 87 LEU A N 1
ATOM 684 C CA . LEU A 1 87 ? -4.150 -1.366 -2.556 1.00 84.56 87 LEU A CA 1
ATOM 685 C C . LEU A 1 87 ? -4.904 -1.875 -3.780 1.00 84.56 87 LEU A C 1
ATOM 687 O O . LEU A 1 87 ? -4.315 -2.552 -4.616 1.00 84.56 87 LEU A O 1
ATOM 691 N N . ARG A 1 88 ? -6.189 -1.531 -3.918 1.00 82.88 88 ARG A N 1
ATOM 692 C CA . ARG A 1 88 ? -6.952 -1.883 -5.121 1.00 82.88 88 ARG A CA 1
ATOM 693 C C . ARG A 1 88 ? -6.336 -1.262 -6.360 1.00 82.88 88 ARG A C 1
ATOM 695 O O . ARG A 1 88 ? -6.250 -1.960 -7.351 1.00 82.88 88 ARG A O 1
ATOM 702 N N . THR A 1 89 ? -5.864 -0.021 -6.315 1.00 80.62 89 THR A N 1
ATOM 703 C CA . THR A 1 89 ? -5.200 0.602 -7.469 1.00 80.62 89 THR A CA 1
ATOM 704 C C . THR A 1 89 ? -3.911 -0.131 -7.851 1.00 80.62 89 THR A C 1
ATOM 706 O O . THR A 1 89 ? -3.699 -0.410 -9.026 1.00 80.62 89 THR A O 1
ATOM 709 N N . LEU A 1 90 ? -3.085 -0.513 -6.869 1.00 77.62 90 LEU A N 1
ATOM 710 C CA . LEU A 1 90 ? -1.839 -1.253 -7.113 1.00 77.62 90 LEU A CA 1
ATOM 711 C C . LEU A 1 90 ? -2.069 -2.674 -7.655 1.00 77.62 90 LEU A C 1
ATOM 713 O O . LEU A 1 90 ? -1.231 -3.176 -8.403 1.00 77.62 90 LEU A O 1
ATOM 717 N N . PHE A 1 91 ? -3.183 -3.314 -7.280 1.00 74.25 91 PHE A N 1
ATOM 718 C CA . PHE A 1 91 ? -3.516 -4.686 -7.686 1.00 74.25 91 PHE A CA 1
ATOM 719 C C . PHE A 1 91 ? -4.523 -4.790 -8.836 1.00 74.25 91 PHE A C 1
ATOM 721 O O . PHE A 1 91 ? -4.577 -5.820 -9.489 1.00 74.25 91 PHE A O 1
ATOM 728 N N . ALA A 1 92 ? -5.307 -3.757 -9.139 1.00 65.94 92 ALA A N 1
ATOM 729 C CA . ALA A 1 92 ? -6.220 -3.755 -10.287 1.00 65.94 92 ALA A CA 1
ATOM 730 C C . ALA A 1 92 ? -5.462 -3.795 -11.622 1.00 65.94 92 ALA A C 1
ATOM 732 O O . ALA A 1 92 ? -6.007 -4.268 -12.619 1.00 65.94 92 ALA A O 1
ATOM 733 N N . ALA A 1 93 ? -4.193 -3.376 -11.621 1.00 55.91 93 ALA A N 1
ATOM 734 C CA . ALA A 1 93 ? -3.279 -3.562 -12.743 1.00 55.91 93 ALA A CA 1
ATOM 735 C C . ALA A 1 93 ? -3.073 -5.051 -13.116 1.00 55.91 93 ALA A C 1
ATOM 737 O O . ALA A 1 93 ? -2.648 -5.341 -14.224 1.00 55.91 93 ALA A O 1
ATOM 738 N N . GLU A 1 94 ? -3.409 -5.999 -12.232 1.00 50.53 94 GLU A N 1
ATOM 739 C CA . GLU A 1 94 ? -3.277 -7.451 -12.447 1.00 50.53 94 GLU A CA 1
ATOM 740 C C . GLU A 1 94 ? -4.423 -8.055 -13.289 1.00 50.53 94 GLU A C 1
ATOM 742 O O . GLU A 1 94 ? -4.342 -9.208 -13.702 1.00 50.53 94 GLU A O 1
ATOM 747 N N . THR A 1 95 ? -5.502 -7.299 -13.540 1.00 42.66 95 THR A N 1
ATOM 748 C CA . THR A 1 95 ? -6.706 -7.768 -14.265 1.00 42.66 95 THR A CA 1
ATOM 749 C C . THR A 1 95 ? -6.926 -7.127 -15.639 1.00 42.66 95 THR A C 1
ATOM 751 O O . THR A 1 95 ? -7.981 -7.355 -16.234 1.00 42.66 95 THR A O 1
ATOM 754 N N . ALA A 1 96 ? -5.973 -6.333 -16.134 1.00 42.00 96 ALA A N 1
ATOM 755 C CA . ALA A 1 96 ? -6.046 -5.666 -17.437 1.00 42.00 96 ALA A CA 1
ATOM 756 C C . ALA A 1 96 ? -5.133 -6.329 -18.477 1.00 42.00 96 ALA A C 1
ATOM 758 O O . ALA A 1 96 ? -4.017 -6.746 -18.098 1.00 42.00 96 ALA A O 1
#

Radius of gyration: 14.47 Å; Cα contacts (8 Å, |Δi|>4): 42; chains: 1; bounding box: 28×30×47 Å

Mean predicted aligned error: 9.12 Å

pLDDT: mean 73.83, std 14.11, range [34.62, 89.12]

Solvent-accessible surface area (backbone atoms only — not comparable to full-atom values): 5931 Å² total; per-residue (Å²): 137,82,85,79,81,67,85,90,70,90,68,60,67,65,58,57,61,63,36,86,90,51,83,88,50,68,66,54,50,53,49,49,52,53,49,54,53,49,40,62,75,70,59,40,70,57,56,70,82,50,59,68,69,60,53,51,52,53,49,50,56,48,50,52,51,44,50,52,48,65,70,36,96,73,63,52,71,66,61,54,52,51,52,36,53,54,49,45,61,71,51,53,40,73,79,110